Protein AF-A0A519C9B3-F1 (afdb_monomer)

Mean predicted aligned error: 6.58 Å

Secondary structure (DSSP, 8-state):
--GGG-EEEE-S-EEEEESS--S--S-TT---PEEEEEEE-------SS-TTT-----EEEEEPPHHHHHHHHH-BSSS-HHHHHHHHHHHHGGGT-SHHHHHHHHHHHHHHTT-EEEESS-----S--PPPP-

pLDDT: mean 88.5, std 15.01, range [47.78, 98.38]

Sequence (134 aa):
MNPSECFPTRSPVEWHTIGETGPHPQIVGITGKQVIIVIEKQTRGFEGMVSKLFRAPRKLKRPLDDLNSLFWELMDGSRDLKTITKIMDSTFHERIAPVSDRLSASLVKFLELNLVVLLESEFDNSWDISSNAD

Radius of gyration: 16.8 Å; Cα contacts (8 Å, |Δi|>4): 208; chains: 1; bounding box: 51×34×35 Å

Solvent-accessible surface area (backbone atoms only — not comparable to full-atom values): 7954 Å² total; per-residue (Å²): 135,62,74,54,62,21,11,36,21,49,36,81,60,55,29,33,69,44,86,66,69,51,81,57,67,101,45,93,89,50,71,24,27,32,28,34,39,44,44,74,57,81,80,90,73,84,81,80,92,69,95,84,81,76,93,66,84,51,68,41,78,45,72,44,54,66,71,55,14,42,53,54,57,60,25,67,6,83,41,33,42,52,58,51,49,52,51,50,40,74,53,46,46,80,82,42,62,64,46,69,62,52,51,48,55,53,49,51,54,32,44,77,66,60,47,38,45,77,31,87,51,67,60,85,69,91,65,67,66,67,68,49,83,130

Structure (mmCIF, N/CA/C/O backbone):
data_AF-A0A519C9B3-F1
#
_entry.id   AF-A0A519C9B3-F1
#
loop_
_atom_site.group_PDB
_atom_site.id
_atom_site.type_symbol
_atom_site.label_atom_id
_atom_site.label_alt_id
_atom_site.label_comp_id
_atom_site.label_asym_id
_atom_site.label_entity_id
_atom_site.label_seq_id
_atom_site.pdbx_PDB_ins_code
_atom_site.Cartn_x
_atom_site.Cartn_y
_atom_site.Cartn_z
_atom_site.occupancy
_atom_site.B_iso_or_equiv
_atom_site.auth_seq_id
_atom_site.auth_comp_id
_atom_site.auth_asym_id
_atom_site.auth_atom_id
_atom_site.pdbx_PDB_model_num
ATOM 1 N N . MET A 1 1 ? 14.771 11.361 10.817 1.00 63.28 1 MET A N 1
ATOM 2 C CA . MET A 1 1 ? 14.300 10.125 10.167 1.00 63.28 1 MET A CA 1
ATOM 3 C C . MET A 1 1 ? 14.586 10.224 8.674 1.00 63.28 1 MET A C 1
ATOM 5 O O . MET A 1 1 ? 14.194 11.220 8.073 1.00 63.28 1 MET A O 1
ATOM 9 N N . ASN A 1 2 ? 15.322 9.270 8.096 1.00 76.81 2 ASN A N 1
ATOM 10 C CA . ASN A 1 2 ? 15.478 9.167 6.643 1.00 76.81 2 ASN A CA 1
ATOM 11 C C . ASN A 1 2 ? 14.197 8.520 6.079 1.00 76.81 2 ASN A C 1
ATOM 13 O O . ASN A 1 2 ? 13.939 7.364 6.410 1.00 76.81 2 ASN A O 1
ATOM 17 N N . PRO A 1 3 ? 13.390 9.212 5.249 1.00 72.50 3 PRO A N 1
ATOM 18 C CA . PRO A 1 3 ? 12.123 8.666 4.747 1.00 72.50 3 PRO A CA 1
ATOM 19 C C . PRO A 1 3 ? 12.279 7.331 4.008 1.00 72.50 3 PRO A C 1
ATOM 21 O O . PRO A 1 3 ? 11.378 6.500 4.009 1.00 72.50 3 PRO A O 1
ATOM 24 N N . SER A 1 4 ? 13.451 7.111 3.408 1.00 80.75 4 SER A N 1
ATOM 25 C CA . SER A 1 4 ? 13.778 5.905 2.640 1.00 80.75 4 SER A CA 1
ATOM 26 C C . SER A 1 4 ? 13.962 4.656 3.510 1.00 80.75 4 SER A C 1
ATOM 28 O O . SER A 1 4 ? 13.843 3.545 3.001 1.00 80.75 4 SER A O 1
ATOM 30 N N . GLU A 1 5 ? 14.280 4.848 4.791 1.00 91.25 5 GLU A N 1
ATOM 31 C CA . GLU A 1 5 ? 14.570 3.795 5.780 1.00 91.25 5 GLU A CA 1
ATOM 32 C C . GLU A 1 5 ? 13.373 3.527 6.702 1.00 91.25 5 GLU A C 1
ATOM 34 O O . GLU A 1 5 ? 13.463 2.732 7.630 1.00 91.25 5 GLU A O 1
ATOM 39 N N . CYS A 1 6 ? 12.244 4.198 6.464 1.00 95.31 6 CYS A N 1
ATOM 40 C CA . CYS A 1 6 ? 11.024 3.978 7.229 1.00 95.31 6 CYS A CA 1
ATOM 41 C C . CYS A 1 6 ? 10.313 2.709 6.770 1.00 95.31 6 CYS A C 1
ATOM 43 O O . CYS A 1 6 ? 10.347 2.370 5.584 1.00 95.31 6 CYS A O 1
ATOM 45 N N . PHE A 1 7 ? 9.580 2.096 7.694 1.00 97.56 7 PHE A N 1
ATOM 46 C CA . PHE A 1 7 ? 8.752 0.917 7.463 1.00 97.56 7 PHE A CA 1
ATOM 47 C C . PHE A 1 7 ? 7.282 1.347 7.348 1.00 97.56 7 PHE A C 1
ATOM 49 O O . PHE A 1 7 ? 6.605 1.528 8.369 1.00 97.56 7 PHE A O 1
ATOM 56 N N . PRO A 1 8 ? 6.771 1.602 6.128 1.00 97.50 8 PRO A N 1
A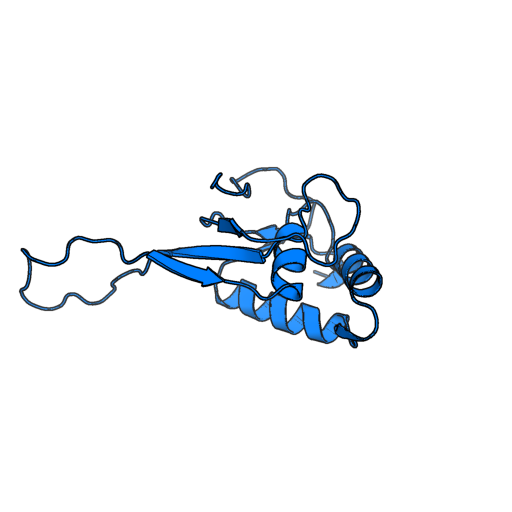TOM 57 C CA . PRO A 1 8 ? 5.372 1.948 5.943 1.00 97.50 8 PRO A CA 1
ATOM 58 C C . PRO A 1 8 ? 4.481 0.764 6.319 1.00 97.50 8 PRO A C 1
ATOM 60 O O . PRO A 1 8 ? 4.657 -0.354 5.836 1.00 97.50 8 PRO A O 1
ATOM 63 N N . THR A 1 9 ? 3.509 1.038 7.179 1.00 98.00 9 THR A N 1
ATOM 64 C CA . THR A 1 9 ? 2.626 0.038 7.775 1.00 98.00 9 THR A CA 1
ATOM 65 C C . THR A 1 9 ? 1.183 0.501 7.648 1.00 98.00 9 THR A C 1
ATOM 67 O O . THR A 1 9 ? 0.859 1.632 8.013 1.00 98.00 9 THR A O 1
ATOM 70 N N . ARG A 1 10 ? 0.301 -0.351 7.123 1.00 97.31 10 ARG A N 1
ATOM 71 C CA . ARG A 1 10 ? -1.143 -0.071 7.037 1.00 97.31 10 ARG A CA 1
ATOM 72 C C . ARG A 1 10 ? -1.729 0.248 8.413 1.00 97.31 10 ARG A C 1
ATOM 74 O O . ARG A 1 10 ? -1.455 -0.454 9.381 1.00 97.31 10 ARG A O 1
ATOM 81 N N . SER A 1 11 ? -2.579 1.265 8.485 1.00 95.12 11 SER A N 1
ATOM 82 C CA . SER A 1 11 ? -3.432 1.532 9.648 1.00 95.12 11 SER A CA 1
ATOM 83 C C . SER A 1 11 ? -4.482 0.422 9.826 1.00 95.12 11 SER A C 1
ATOM 85 O O . SER A 1 11 ? -4.813 -0.253 8.847 1.00 95.12 11 SER A O 1
ATOM 87 N N . PRO A 1 12 ? -5.070 0.256 11.027 1.00 93.25 12 PRO A N 1
ATOM 88 C CA . PRO A 1 12 ? -6.144 -0.708 11.271 1.00 93.25 12 PRO A CA 1
ATOM 89 C C . PRO A 1 12 ? -7.445 -0.255 10.588 1.00 93.25 12 PRO A C 1
ATOM 91 O O . PRO A 1 12 ? -8.297 0.408 11.182 1.00 93.25 12 PRO A O 1
ATOM 94 N N . VAL A 1 13 ? -7.576 -0.581 9.304 1.00 91.81 13 VAL A N 1
ATOM 95 C CA . VAL A 1 13 ? -8.737 -0.284 8.460 1.00 91.81 13 VAL A CA 1
ATOM 96 C C . VAL A 1 13 ? -9.237 -1.562 7.800 1.00 91.81 13 VAL A C 1
ATOM 98 O O . VAL A 1 13 ? -8.453 -2.449 7.472 1.00 91.81 13 VAL A O 1
ATOM 101 N N . GLU A 1 14 ? -10.546 -1.657 7.569 1.00 94.06 14 GLU A N 1
ATOM 102 C CA . GLU A 1 14 ? -11.111 -2.764 6.805 1.00 94.06 14 GLU A CA 1
ATOM 103 C C . GLU A 1 14 ? -10.640 -2.666 5.346 1.00 94.06 14 GLU A C 1
ATOM 105 O O . GLU A 1 14 ? -10.850 -1.658 4.671 1.00 94.06 14 GLU A O 1
ATOM 110 N N . TRP A 1 15 ? -9.991 -3.710 4.844 1.00 96.12 15 TRP A N 1
ATOM 111 C CA . TRP A 1 15 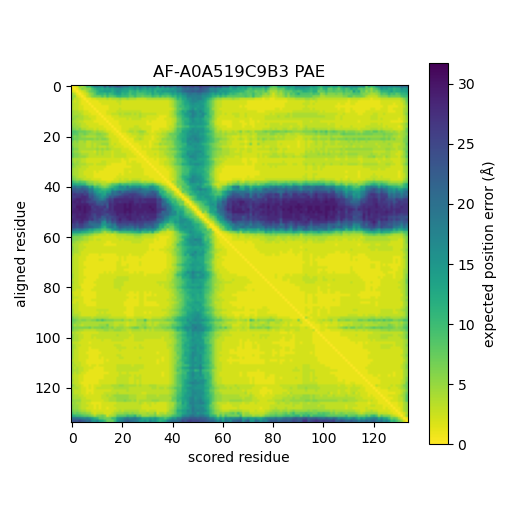? -9.653 -3.854 3.432 1.00 96.12 15 TRP A CA 1
ATOM 112 C C . TRP A 1 15 ? -9.731 -5.320 3.008 1.00 96.12 15 TRP A C 1
ATOM 114 O O . TRP A 1 15 ? -9.665 -6.213 3.854 1.00 96.12 15 TRP A O 1
ATOM 124 N N . HIS A 1 16 ? -9.887 -5.558 1.711 1.00 96.62 16 HIS A N 1
ATOM 125 C CA . HIS A 1 16 ? -9.938 -6.892 1.115 1.00 96.62 16 HIS A CA 1
ATOM 126 C C . HIS A 1 16 ? -9.440 -6.844 -0.339 1.00 96.62 16 HIS A C 1
ATOM 128 O O . HIS A 1 16 ? -9.272 -5.757 -0.905 1.00 96.62 16 HIS A O 1
ATOM 134 N N . THR A 1 17 ? -9.163 -8.006 -0.935 1.00 96.38 17 THR A N 1
ATOM 135 C CA . THR A 1 17 ? -8.689 -8.112 -2.327 1.00 96.38 17 THR A CA 1
ATOM 136 C C . THR A 1 17 ? -9.769 -8.705 -3.215 1.00 96.38 17 THR A C 1
ATOM 138 O O . THR A 1 17 ? -10.422 -9.653 -2.810 1.00 96.38 17 THR A O 1
ATOM 141 N N . ILE A 1 18 ? -9.941 -8.185 -4.428 1.00 95.25 18 ILE A N 1
ATOM 142 C CA . ILE A 1 18 ? -10.948 -8.658 -5.381 1.00 95.25 18 ILE A CA 1
ATOM 143 C C . ILE A 1 18 ? -10.362 -8.863 -6.777 1.00 95.25 18 ILE A C 1
ATOM 145 O O . ILE A 1 18 ? -9.341 -8.281 -7.147 1.00 95.25 18 ILE A O 1
ATOM 149 N N . GLY A 1 19 ? -11.078 -9.644 -7.584 1.00 93.25 19 GLY A N 1
ATOM 150 C CA . GLY A 1 19 ? -10.799 -9.794 -9.007 1.00 93.25 19 GLY A CA 1
ATOM 151 C C . GLY A 1 19 ? -9.606 -10.695 -9.321 1.00 93.25 19 GLY A C 1
ATOM 152 O O . GLY A 1 19 ? -9.202 -11.549 -8.524 1.00 93.25 19 GLY A O 1
ATOM 153 N N . GLU A 1 20 ? -9.100 -10.529 -10.539 1.00 93.38 20 GLU A N 1
ATOM 154 C CA . GLU A 1 20 ? -7.995 -11.313 -11.082 1.00 93.38 20 GLU A CA 1
ATOM 155 C C . GLU A 1 20 ? -6.638 -10.784 -10.608 1.00 93.38 20 GLU A C 1
ATOM 157 O O . GLU A 1 20 ? -6.478 -9.613 -10.260 1.00 93.38 20 GLU A O 1
ATOM 162 N N . THR A 1 21 ? -5.649 -11.672 -10.596 1.00 95.06 21 THR A N 1
ATOM 163 C CA . THR A 1 21 ? -4.274 -11.337 -10.234 1.00 95.06 21 THR A CA 1
ATOM 164 C C . THR A 1 21 ? -3.598 -10.555 -11.362 1.00 95.06 21 THR A C 1
ATOM 166 O O . THR A 1 21 ? -3.494 -11.041 -12.488 1.00 95.06 21 THR A O 1
ATOM 169 N N . GLY A 1 22 ? -3.117 -9.352 -11.049 1.00 92.25 22 GLY A N 1
ATOM 170 C CA . GLY A 1 22 ? -2.296 -8.520 -11.925 1.00 92.25 22 GLY A CA 1
ATOM 171 C C . GLY A 1 22 ? -0.786 -8.771 -11.770 1.00 92.25 22 GLY A C 1
ATOM 172 O O . GLY A 1 22 ? -0.366 -9.774 -11.179 1.00 92.25 22 GLY A O 1
ATOM 173 N N . PRO A 1 23 ? 0.061 -7.865 -12.298 1.00 93.75 23 PRO A N 1
ATOM 174 C CA . PRO A 1 23 ? 1.511 -7.925 -12.113 1.00 93.75 23 PRO A CA 1
ATOM 175 C C . PRO A 1 23 ? 1.888 -7.878 -10.628 1.00 93.75 23 PRO A C 1
ATOM 177 O O . PRO A 1 23 ? 1.503 -6.951 -9.918 1.00 93.75 23 PRO A O 1
ATOM 180 N N . HIS A 1 24 ? 2.642 -8.871 -10.160 1.00 95.75 24 HIS A N 1
ATOM 181 C CA . HIS A 1 24 ? 3.067 -8.972 -8.764 1.00 95.75 24 HIS A CA 1
ATOM 182 C C . HIS A 1 24 ? 4.364 -9.785 -8.625 1.00 95.75 24 HIS A C 1
ATOM 184 O O . HIS A 1 24 ? 4.653 -10.648 -9.463 1.00 95.75 24 HIS A O 1
ATOM 190 N N . PRO A 1 25 ? 5.152 -9.540 -7.566 1.00 95.88 25 PRO A N 1
ATOM 191 C CA . PRO A 1 25 ? 6.316 -10.347 -7.234 1.00 95.88 25 PRO A CA 1
ATOM 192 C C . PRO A 1 25 ? 5.899 -11.669 -6.573 1.00 95.88 25 PRO A C 1
ATOM 194 O O . PRO A 1 25 ? 4.857 -11.760 -5.931 1.00 95.88 25 PRO A O 1
ATOM 197 N N . GLN A 1 26 ? 6.757 -12.686 -6.652 1.00 95.06 26 GLN A N 1
ATOM 198 C CA . GLN A 1 26 ? 6.553 -13.970 -5.967 1.00 95.06 26 GLN A CA 1
ATOM 199 C C . GLN A 1 26 ? 6.936 -13.867 -4.479 1.00 95.06 26 GLN A C 1
ATOM 201 O O . GLN A 1 26 ? 7.958 -14.397 -4.045 1.00 95.06 26 GLN A O 1
ATOM 206 N N . ILE A 1 27 ? 6.137 -13.128 -3.706 1.00 95.06 27 ILE A N 1
ATOM 207 C CA . ILE A 1 27 ? 6.328 -12.889 -2.268 1.00 95.06 27 ILE A CA 1
ATOM 208 C C . ILE A 1 27 ? 5.113 -13.430 -1.510 1.00 95.06 27 ILE A C 1
ATOM 210 O O . ILE A 1 27 ? 3.970 -13.168 -1.877 1.00 95.06 27 ILE A O 1
ATOM 214 N N . VAL A 1 28 ? 5.359 -14.173 -0.428 1.00 91.81 28 VAL A N 1
ATOM 215 C CA . VAL A 1 28 ? 4.293 -14.702 0.438 1.00 91.81 28 VAL A CA 1
ATOM 216 C C . VAL A 1 28 ? 3.443 -13.553 0.986 1.00 91.81 28 VAL A C 1
ATOM 218 O O . VAL A 1 28 ? 3.980 -12.586 1.518 1.00 91.81 28 VAL A O 1
ATOM 221 N N . GLY A 1 29 ? 2.119 -13.678 0.865 1.00 90.12 29 GLY A N 1
ATOM 222 C CA . GLY A 1 29 ? 1.159 -12.674 1.336 1.00 90.12 29 GLY A CA 1
ATOM 223 C C . GLY A 1 29 ? 0.839 -11.561 0.334 1.00 90.12 29 GLY A C 1
ATOM 224 O O . GLY A 1 29 ? -0.029 -10.744 0.622 1.00 90.12 29 GLY A O 1
ATOM 225 N N . ILE A 1 30 ? 1.485 -11.544 -0.837 1.00 96.31 30 ILE A N 1
ATOM 226 C CA . ILE A 1 30 ? 1.211 -10.587 -1.914 1.00 96.31 30 ILE A CA 1
ATOM 227 C C . ILE A 1 30 ? 0.402 -11.281 -3.006 1.00 96.31 30 ILE A C 1
ATOM 229 O O . ILE A 1 30 ? 0.858 -12.259 -3.598 1.00 96.31 30 ILE A O 1
ATOM 233 N N . THR A 1 31 ? -0.808 -10.792 -3.270 1.00 95.81 31 THR A N 1
ATOM 234 C CA . THR A 1 31 ? -1.746 -11.444 -4.195 1.00 95.81 31 THR A CA 1
ATOM 235 C C . THR A 1 31 ? -1.723 -10.848 -5.598 1.00 95.81 31 THR A C 1
ATOM 237 O O . THR A 1 31 ? -2.116 -11.529 -6.550 1.00 95.81 31 THR A O 1
ATOM 240 N N . GLY A 1 32 ? -1.324 -9.577 -5.734 1.00 95.12 32 GLY A N 1
ATOM 241 C CA . GLY A 1 32 ? -1.402 -8.841 -6.996 1.00 95.12 32 GLY A CA 1
ATOM 242 C C . GLY A 1 32 ? -2.823 -8.489 -7.428 1.00 95.12 32 GLY A C 1
ATOM 243 O O . GLY A 1 32 ? -3.021 -8.030 -8.553 1.00 95.12 32 GLY A O 1
ATOM 244 N N . LYS A 1 33 ? -3.822 -8.752 -6.586 1.00 96.94 33 LYS A N 1
ATOM 245 C CA . LYS A 1 33 ? -5.228 -8.456 -6.864 1.00 96.94 33 LYS A CA 1
ATOM 246 C C . LYS A 1 33 ? -5.549 -7.001 -6.545 1.00 96.94 33 LYS A C 1
ATOM 248 O O . LYS A 1 33 ? -4.813 -6.317 -5.835 1.00 96.94 33 LYS A O 1
ATOM 253 N N . GLN A 1 34 ? -6.686 -6.525 -7.042 1.00 97.44 34 GLN A N 1
ATOM 254 C CA . GLN A 1 34 ? -7.152 -5.185 -6.712 1.00 97.44 34 GLN A CA 1
ATOM 255 C C . GLN A 1 34 ? -7.545 -5.107 -5.235 1.00 97.44 34 GLN A C 1
ATOM 257 O O . GLN A 1 34 ? -8.327 -5.918 -4.748 1.00 97.44 34 GLN A O 1
ATOM 262 N N . VAL A 1 35 ? -7.060 -4.088 -4.536 1.00 97.69 35 VAL A N 1
ATOM 263 C CA . VAL A 1 35 ? -7.407 -3.821 -3.140 1.00 97.69 35 VAL A CA 1
ATOM 264 C C . VAL A 1 35 ? -8.610 -2.884 -3.065 1.00 97.69 35 VAL A C 1
ATOM 266 O O . VAL A 1 35 ? -8.657 -1.851 -3.738 1.00 97.69 35 VAL A O 1
ATOM 269 N N . ILE A 1 36 ? -9.564 -3.202 -2.190 1.00 97.50 36 ILE A N 1
ATOM 270 C CA . ILE A 1 36 ? -10.621 -2.287 -1.754 1.00 97.50 36 ILE A CA 1
ATOM 271 C C . ILE A 1 36 ? -10.387 -1.932 -0.292 1.00 97.50 36 ILE A C 1
ATOM 273 O O . ILE A 1 36 ? -10.411 -2.804 0.570 1.00 97.50 36 ILE A O 1
ATOM 277 N N . ILE A 1 37 ? -10.250 -0.636 -0.013 1.00 96.19 37 ILE A N 1
ATOM 278 C CA . ILE A 1 37 ? -10.266 -0.097 1.349 1.00 96.19 37 ILE A CA 1
ATOM 279 C C . ILE A 1 37 ? -11.696 0.324 1.693 1.00 96.19 37 ILE A C 1
ATOM 281 O O . ILE A 1 37 ? -12.371 0.992 0.903 1.00 96.19 37 ILE A O 1
ATOM 285 N N . VAL A 1 38 ? -12.162 -0.038 2.880 1.00 92.81 38 VAL A N 1
ATOM 286 C CA . VAL A 1 38 ? -13.490 0.278 3.399 1.00 92.81 38 VAL A CA 1
ATOM 287 C C . VAL A 1 38 ? -13.346 1.281 4.540 1.00 92.81 38 VAL A C 1
ATOM 289 O O . VAL A 1 38 ? -12.879 0.966 5.628 1.00 92.81 38 VAL A O 1
ATOM 292 N N . ILE A 1 39 ? -13.758 2.521 4.282 1.00 85.69 39 ILE A N 1
ATOM 293 C CA . ILE A 1 39 ? -13.671 3.624 5.245 1.00 85.69 39 ILE A CA 1
ATOM 294 C C . ILE A 1 39 ? -15.062 3.893 5.812 1.00 85.69 39 ILE A C 1
ATOM 296 O O . ILE A 1 39 ? -16.013 4.139 5.062 1.00 85.69 39 ILE A O 1
ATOM 300 N N . GLU A 1 40 ? -15.202 3.907 7.133 1.00 77.44 40 GLU A N 1
ATOM 301 C CA . GLU A 1 40 ? -16.450 4.327 7.765 1.00 77.44 40 GLU A CA 1
ATOM 302 C C . GLU A 1 40 ? -16.630 5.846 7.658 1.00 77.44 40 GLU A C 1
ATOM 304 O O . GLU A 1 40 ? -15.791 6.637 8.098 1.00 77.44 40 GLU A O 1
ATOM 309 N N . LYS A 1 41 ? -17.749 6.296 7.079 1.00 64.88 41 LYS A N 1
ATOM 310 C CA . LYS A 1 41 ? -18.074 7.723 7.051 1.00 64.88 41 LYS A CA 1
ATOM 311 C C . LYS A 1 41 ? -18.493 8.184 8.449 1.00 64.88 41 LYS A C 1
ATOM 313 O O . LYS A 1 41 ? -19.634 7.974 8.853 1.00 64.88 41 LYS A O 1
ATOM 318 N N . GLN A 1 42 ? -17.611 8.901 9.138 1.00 57.66 42 GLN A N 1
ATOM 319 C CA . GLN A 1 42 ? -17.958 9.656 10.344 1.00 57.66 42 GLN A CA 1
ATOM 320 C C . GLN A 1 42 ? -18.969 10.761 9.972 1.00 57.66 42 GLN A C 1
ATOM 322 O O . GLN A 1 42 ? -18.624 11.755 9.327 1.00 57.66 42 GLN A O 1
ATOM 327 N N . THR A 1 43 ? -20.250 10.599 10.314 1.00 52.69 43 THR A N 1
ATOM 328 C CA . THR A 1 43 ? -21.272 11.637 10.101 1.00 52.69 43 THR A CA 1
ATOM 329 C C . THR A 1 43 ? -21.139 12.712 11.174 1.00 52.69 43 THR A C 1
ATOM 331 O O . THR A 1 43 ? -21.793 12.653 12.209 1.00 52.69 43 THR A O 1
ATOM 334 N N . ARG A 1 44 ? -20.287 13.708 10.932 1.00 54.41 44 ARG A N 1
ATOM 335 C CA . ARG A 1 44 ? -19.995 14.793 11.884 1.00 54.41 44 ARG A CA 1
ATOM 336 C C . ARG A 1 44 ? -21.062 15.901 11.979 1.00 54.41 44 ARG A C 1
ATOM 338 O O . ARG A 1 44 ? -20.800 16.918 12.601 1.00 54.41 44 ARG A O 1
ATOM 345 N N . GLY A 1 45 ? -22.247 15.730 11.387 1.00 55.44 45 GLY A N 1
ATOM 346 C CA . GLY A 1 45 ? -23.256 16.794 11.307 1.00 55.44 45 GLY A CA 1
ATOM 347 C C . GLY A 1 45 ? -24.684 16.279 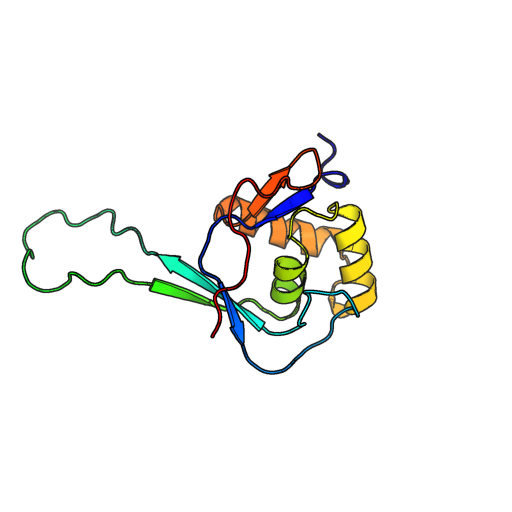11.176 1.00 55.44 45 GLY A C 1
ATOM 348 O O . GLY A 1 45 ? -25.262 16.326 10.096 1.00 55.44 45 GLY A O 1
ATOM 349 N N . PHE A 1 46 ? -25.254 15.791 12.277 1.00 50.09 46 PHE A N 1
ATOM 350 C CA . PHE A 1 46 ? -26.708 15.718 12.443 1.00 50.09 46 PHE A CA 1
ATOM 351 C C . PHE A 1 46 ? -27.126 16.779 13.471 1.00 50.09 46 PHE A C 1
ATOM 353 O O . PHE A 1 46 ? -27.511 16.477 14.597 1.00 50.09 46 PHE A O 1
ATOM 360 N N . GLU A 1 47 ? -26.995 18.049 13.087 1.00 53.41 47 GLU A N 1
ATOM 361 C CA . GLU A 1 47 ? -27.713 19.145 13.735 1.00 53.41 47 GLU A CA 1
ATOM 362 C C . GLU A 1 47 ? -29.166 19.093 13.246 1.00 53.41 47 GLU A C 1
ATOM 364 O O . GLU A 1 47 ? -29.435 19.227 12.057 1.00 53.41 47 GLU A O 1
ATOM 369 N N . GLY A 1 48 ? -30.112 18.852 14.156 1.00 59.16 48 GLY A N 1
ATOM 370 C CA . GLY A 1 48 ? -31.538 19.052 13.885 1.00 59.16 48 GLY A CA 1
ATOM 371 C C . GLY A 1 48 ? -32.307 17.851 13.312 1.00 59.16 48 GLY A C 1
ATOM 372 O O . GLY A 1 48 ? -32.516 17.715 12.115 1.00 59.16 48 GLY A O 1
ATOM 373 N N . MET A 1 49 ? -32.866 17.045 14.219 1.00 55.09 49 MET A N 1
ATOM 374 C CA . MET A 1 49 ? -34.241 16.525 14.108 1.00 55.09 49 MET A CA 1
ATOM 375 C C . MET A 1 49 ? -34.603 15.524 12.983 1.00 55.09 49 MET A C 1
ATOM 377 O O . MET A 1 49 ? -35.637 15.670 12.339 1.00 55.09 49 MET A O 1
ATOM 381 N N . VAL A 1 50 ? -33.862 14.413 12.832 1.00 55.12 50 VAL A N 1
ATOM 382 C CA . VAL A 1 50 ? -34.375 13.216 12.111 1.00 55.12 50 VAL A CA 1
ATOM 383 C C . VAL A 1 50 ? -33.967 11.902 12.802 1.00 55.12 50 VAL A C 1
ATOM 385 O O . VAL A 1 50 ? -33.293 11.041 12.243 1.00 55.12 50 VAL A O 1
ATOM 388 N N . SER A 1 51 ? -34.368 11.720 14.062 1.00 49.16 51 SER A N 1
ATOM 389 C CA . SER A 1 51 ? -33.925 10.605 14.919 1.00 49.16 51 SER A CA 1
ATOM 390 C C . SER A 1 51 ? -34.565 9.230 14.644 1.00 49.16 51 SER A C 1
ATOM 392 O O . SER A 1 51 ? -34.435 8.333 15.475 1.00 49.16 51 SER A O 1
ATOM 394 N N . LYS A 1 52 ? -35.232 8.999 13.501 1.00 52.53 52 LYS A N 1
ATOM 395 C CA . LYS A 1 52 ? -35.893 7.702 13.227 1.00 52.53 52 LYS A CA 1
ATOM 396 C C . LYS A 1 52 ? -35.642 7.047 11.861 1.00 52.53 52 LYS A C 1
ATOM 398 O O . LYS A 1 52 ? -36.112 5.929 11.693 1.00 52.53 52 LYS A O 1
ATOM 403 N N . LEU A 1 53 ? -34.889 7.645 10.921 1.00 52.44 53 LEU A N 1
ATOM 404 C CA . LEU A 1 53 ? -34.800 7.084 9.552 1.00 52.44 53 LEU A CA 1
ATOM 405 C C . LEU A 1 53 ? -33.405 6.718 8.996 1.00 52.44 53 LEU A C 1
ATOM 407 O O . LEU A 1 53 ? -33.358 5.990 8.015 1.00 52.44 53 LEU A O 1
ATOM 411 N N . PHE A 1 54 ? -32.259 7.103 9.578 1.00 49.84 54 PHE A N 1
ATOM 412 C CA . PHE A 1 54 ? -30.955 6.831 8.919 1.00 49.84 54 PHE A CA 1
ATOM 413 C C . PHE A 1 54 ? -29.819 6.391 9.853 1.00 49.84 54 PHE A C 1
ATOM 415 O O . PHE A 1 54 ? -28.754 6.997 9.905 1.00 49.84 54 PHE A O 1
ATOM 422 N N . ARG A 1 55 ? -30.025 5.279 10.562 1.00 49.44 55 ARG A N 1
ATOM 423 C CA . ARG A 1 55 ? -29.052 4.663 11.484 1.00 49.44 55 ARG A CA 1
ATOM 424 C C . ARG A 1 55 ? -28.110 3.650 10.801 1.00 49.44 55 ARG A C 1
ATOM 426 O O . ARG A 1 55 ? -27.792 2.625 11.388 1.00 49.44 55 ARG A O 1
ATOM 433 N N . ALA A 1 56 ? -27.702 3.901 9.557 1.00 53.09 56 ALA A N 1
ATOM 434 C CA . ALA A 1 56 ? -26.773 3.025 8.840 1.00 53.09 56 ALA A CA 1
ATOM 435 C C . ALA A 1 56 ? -25.369 3.660 8.798 1.00 53.09 56 ALA A C 1
ATOM 437 O O . ALA A 1 56 ? -25.243 4.766 8.257 1.00 53.09 56 ALA A O 1
ATOM 438 N N . PRO A 1 57 ? -24.318 2.990 9.314 1.00 53.69 57 PRO A N 1
ATOM 439 C CA . PRO A 1 57 ? -22.940 3.377 9.040 1.00 53.69 57 PRO A CA 1
ATOM 440 C C . PRO A 1 57 ? -22.744 3.351 7.524 1.00 53.69 57 PRO A C 1
ATOM 442 O O . PRO A 1 57 ? -22.888 2.310 6.880 1.00 53.69 57 PRO A O 1
ATOM 445 N N . ARG A 1 58 ? -22.473 4.505 6.910 1.00 68.19 58 ARG A N 1
ATOM 446 C CA . ARG A 1 58 ? -22.196 4.548 5.471 1.00 68.19 58 ARG A CA 1
ATOM 447 C C . ARG A 1 58 ? -20.745 4.118 5.270 1.00 68.19 58 ARG A C 1
ATOM 449 O O . ARG A 1 58 ? -19.844 4.948 5.367 1.00 68.19 58 ARG A O 1
ATOM 456 N N . LYS A 1 59 ? -20.529 2.825 5.026 1.00 80.06 59 LYS A N 1
ATOM 457 C CA . LYS A 1 59 ? -19.238 2.291 4.577 1.00 80.06 59 LYS A CA 1
ATOM 458 C C . LYS A 1 59 ? -18.938 2.823 3.175 1.00 80.06 59 LYS A C 1
ATOM 460 O O . LYS A 1 59 ? -19.760 2.693 2.268 1.00 80.06 59 LYS A O 1
ATOM 465 N N . LEU A 1 60 ? -17.780 3.446 3.000 1.00 86.62 60 LEU A N 1
ATOM 466 C CA . LEU A 1 60 ? -17.293 3.936 1.718 1.00 86.62 60 LEU A CA 1
ATOM 467 C C . LEU A 1 60 ? -16.216 2.988 1.203 1.00 86.62 60 LEU A C 1
ATOM 469 O O . LEU A 1 60 ? -15.129 2.922 1.769 1.00 86.62 60 LEU A O 1
ATOM 473 N N . LYS A 1 61 ? -16.515 2.291 0.107 1.00 91.75 61 LYS A N 1
ATOM 474 C CA . LYS A 1 61 ? -15.542 1.454 -0.597 1.00 91.75 61 LYS A CA 1
ATOM 475 C C . LYS A 1 61 ? -14.681 2.322 -1.515 1.00 91.75 61 LYS A C 1
ATOM 477 O O . LYS A 1 61 ? -15.206 3.101 -2.313 1.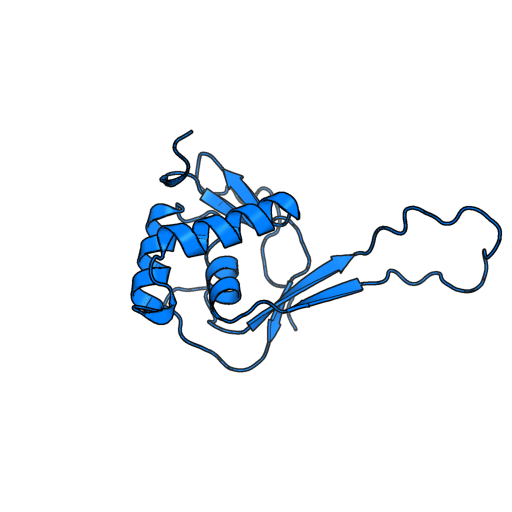00 91.75 61 LYS A O 1
ATOM 482 N N . ARG A 1 62 ? -13.364 2.201 -1.389 1.00 92.69 62 ARG A N 1
ATOM 483 C CA . ARG A 1 62 ? -12.349 2.890 -2.190 1.00 92.69 62 ARG A CA 1
ATOM 484 C C . ARG A 1 62 ? -11.482 1.832 -2.878 1.00 92.69 62 ARG A C 1
ATOM 486 O O . ARG A 1 62 ? -10.524 1.366 -2.265 1.00 92.69 62 ARG A O 1
ATOM 493 N N . PRO A 1 63 ? -11.828 1.420 -4.109 1.00 96.06 63 PRO A N 1
ATOM 494 C CA . PRO A 1 63 ? -10.956 0.551 -4.888 1.00 96.06 63 PRO A CA 1
ATOM 495 C C . PRO A 1 63 ? -9.669 1.301 -5.250 1.00 96.06 63 PRO A C 1
ATOM 497 O O . PRO A 1 63 ? -9.716 2.478 -5.622 1.00 96.06 63 PRO A O 1
ATOM 500 N N . LEU A 1 64 ? -8.534 0.623 -5.125 1.00 97.38 64 LEU A N 1
ATOM 501 C CA . LEU A 1 64 ? -7.232 1.097 -5.581 1.00 97.38 64 LEU A CA 1
ATOM 502 C C . LEU A 1 64 ? -6.994 0.669 -7.039 1.00 97.38 64 LEU A C 1
ATOM 504 O O . LEU A 1 64 ? -7.624 -0.265 -7.535 1.00 97.38 64 LEU A O 1
ATOM 508 N N . ASP A 1 65 ? -6.103 1.364 -7.747 1.00 96.00 65 ASP A N 1
ATOM 509 C CA . ASP A 1 65 ? -5.570 0.859 -9.020 1.00 96.00 65 ASP A CA 1
ATOM 510 C C . ASP A 1 65 ? -4.569 -0.282 -8.758 1.00 96.00 65 ASP A C 1
ATOM 512 O O . ASP A 1 65 ? -4.233 -0.569 -7.608 1.00 96.00 65 ASP A O 1
ATOM 516 N N . ASP A 1 66 ? -4.116 -0.973 -9.801 1.00 95.75 66 ASP A N 1
ATOM 517 C CA . ASP A 1 66 ? -3.203 -2.117 -9.672 1.00 95.75 66 ASP A CA 1
ATOM 518 C C . ASP A 1 66 ? -1.881 -1.740 -8.979 1.00 95.75 66 ASP A C 1
ATOM 520 O O . ASP A 1 66 ? -1.434 -2.431 -8.064 1.00 95.75 66 ASP A O 1
ATOM 524 N N . LEU A 1 67 ? -1.309 -0.590 -9.343 1.00 96.62 67 LEU A N 1
ATOM 525 C CA . LEU A 1 67 ? -0.096 -0.033 -8.740 1.00 96.62 67 LEU A CA 1
ATOM 526 C C . LEU A 1 67 ? -0.259 0.212 -7.234 1.00 96.62 67 LEU A C 1
ATOM 528 O O . LEU A 1 67 ? 0.558 -0.242 -6.433 1.00 96.62 67 LEU A O 1
ATOM 532 N N . ASN A 1 68 ? -1.309 0.927 -6.830 1.00 97.75 68 ASN A N 1
ATOM 533 C CA . ASN A 1 68 ? -1.551 1.232 -5.423 1.00 97.75 68 ASN A CA 1
ATOM 534 C C . ASN A 1 68 ? -2.038 0.015 -4.641 1.00 97.75 68 ASN A C 1
ATOM 536 O O . ASN A 1 68 ? -1.820 -0.030 -3.435 1.00 97.75 68 ASN A O 1
ATOM 540 N N . SER A 1 69 ? -2.663 -0.963 -5.299 1.00 98.12 69 SER A N 1
ATOM 541 C CA . SER A 1 69 ? -3.030 -2.236 -4.675 1.00 98.12 69 SER A CA 1
ATOM 542 C C . SER A 1 69 ? -1.784 -3.016 -4.277 1.00 98.12 69 SER A C 1
ATOM 544 O O . SER A 1 69 ? -1.647 -3.368 -3.109 1.00 98.12 69 SER A O 1
ATOM 546 N N . LEU A 1 70 ? -0.824 -3.187 -5.194 1.00 98.19 70 LEU A N 1
ATOM 547 C CA . LEU A 1 70 ? 0.434 -3.854 -4.857 1.00 98.19 70 LEU A CA 1
ATOM 548 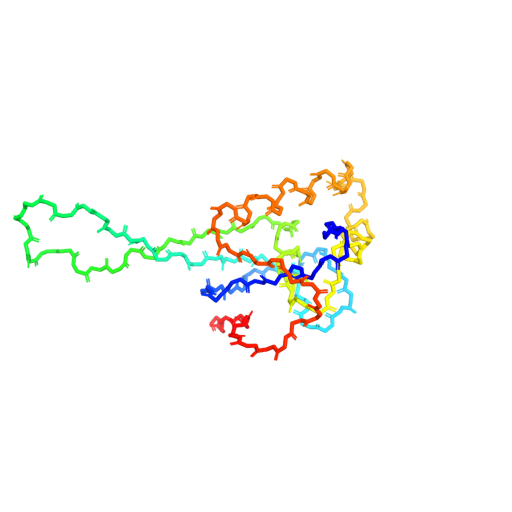C C . LEU A 1 70 ? 1.217 -3.069 -3.799 1.00 98.19 70 LEU A C 1
ATOM 550 O O . LEU A 1 70 ? 1.735 -3.651 -2.848 1.00 98.19 70 LEU A O 1
ATOM 554 N N . PHE A 1 71 ? 1.283 -1.741 -3.937 1.00 98.38 71 PHE A N 1
ATOM 555 C CA . PHE A 1 71 ? 1.969 -0.915 -2.949 1.00 98.38 71 PHE A CA 1
ATOM 556 C C . PHE A 1 71 ? 1.327 -1.058 -1.561 1.00 98.38 71 PHE A C 1
ATOM 558 O O . PHE A 1 71 ? 2.042 -1.215 -0.578 1.00 98.38 71 PHE A O 1
ATOM 565 N N . TRP A 1 72 ? -0.007 -1.089 -1.481 1.00 98.38 72 TRP A N 1
ATOM 566 C CA . TRP A 1 72 ? -0.748 -1.356 -0.248 1.00 98.38 72 TRP A CA 1
ATOM 567 C C . TRP A 1 72 ? -0.407 -2.711 0.372 1.00 98.38 72 TRP A C 1
ATOM 569 O O . TRP A 1 72 ? -0.149 -2.777 1.572 1.00 98.38 72 TRP A O 1
ATOM 579 N N . GLU A 1 73 ? -0.382 -3.784 -0.423 1.00 97.94 73 GLU A N 1
ATOM 580 C CA . GLU A 1 73 ? -0.025 -5.122 0.061 1.00 97.94 73 GLU A CA 1
ATOM 581 C C . GLU A 1 73 ? 1.408 -5.178 0.617 1.00 97.94 73 GLU A C 1
ATOM 583 O O . GLU A 1 73 ? 1.642 -5.848 1.621 1.00 97.94 73 GLU A O 1
ATOM 588 N N . LEU A 1 74 ? 2.346 -4.441 0.009 1.00 98.25 74 LEU A N 1
ATOM 589 C CA . LEU A 1 74 ? 3.751 -4.379 0.428 1.00 98.25 74 LEU A CA 1
ATOM 590 C C . LEU A 1 74 ? 3.994 -3.533 1.691 1.00 98.25 74 LEU A C 1
ATOM 592 O O . LEU A 1 74 ? 5.033 -3.706 2.328 1.00 98.25 74 LEU A O 1
ATOM 596 N N . MET A 1 75 ? 3.072 -2.638 2.065 1.00 98.06 75 MET A N 1
ATOM 597 C CA . MET A 1 75 ? 3.147 -1.810 3.283 1.00 98.06 75 MET A CA 1
ATOM 598 C C . MET A 1 75 ? 2.671 -2.581 4.528 1.00 98.06 75 MET A C 1
ATOM 600 O O . MET A 1 75 ? 1.795 -2.145 5.279 1.00 98.06 75 MET A O 1
ATOM 604 N N . ASP A 1 76 ? 3.240 -3.765 4.742 1.00 97.38 76 ASP A N 1
ATOM 605 C CA . ASP A 1 76 ? 2.977 -4.621 5.902 1.00 97.38 76 ASP A CA 1
ATOM 606 C C . ASP A 1 76 ? 3.887 -4.317 7.106 1.00 97.38 76 ASP A C 1
ATOM 608 O O . ASP A 1 76 ? 3.785 -4.982 8.132 1.00 97.38 76 ASP A O 1
ATOM 612 N N . GLY A 1 77 ? 4.765 -3.317 6.986 1.00 97.12 77 GLY A N 1
ATOM 613 C CA . GLY A 1 77 ? 5.708 -2.928 8.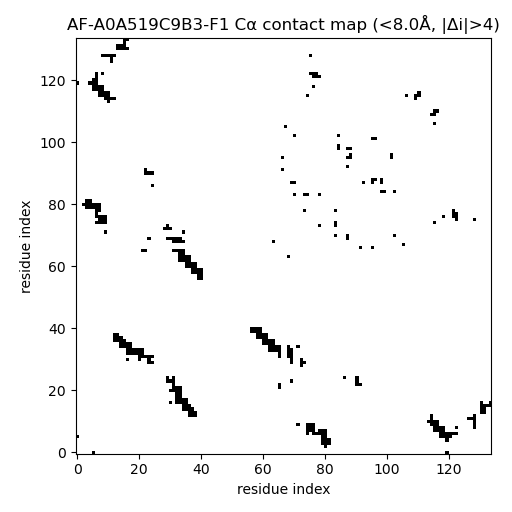029 1.00 97.12 77 GLY A CA 1
ATOM 614 C C . GLY A 1 77 ? 6.938 -3.828 8.168 1.00 97.12 77 GLY A C 1
ATOM 615 O O . GLY A 1 77 ? 7.785 -3.547 9.009 1.00 97.12 77 GLY A O 1
ATOM 616 N N . SER A 1 78 ? 7.090 -4.869 7.341 1.00 97.00 78 SER A N 1
ATOM 617 C CA . SER A 1 78 ? 8.282 -5.740 7.343 1.00 97.00 78 SER A CA 1
ATOM 618 C C . SER A 1 78 ? 9.398 -5.264 6.405 1.00 97.00 78 SER A C 1
ATOM 620 O O . SER A 1 78 ? 10.501 -5.807 6.409 1.00 97.00 78 SER A O 1
ATOM 622 N N . ARG A 1 79 ? 9.122 -4.268 5.552 1.00 97.00 79 ARG A N 1
ATOM 623 C CA . ARG A 1 79 ? 10.048 -3.775 4.521 1.00 97.00 79 ARG A CA 1
ATOM 624 C C . ARG A 1 79 ? 10.171 -2.264 4.592 1.00 97.00 79 ARG A C 1
ATOM 626 O O . ARG A 1 79 ? 9.170 -1.568 4.747 1.00 97.00 79 ARG A O 1
ATOM 633 N N . ASP A 1 80 ? 11.388 -1.767 4.400 1.00 97.25 80 ASP A N 1
ATOM 634 C CA . ASP A 1 80 ? 11.616 -0.334 4.257 1.00 97.25 80 ASP A CA 1
ATOM 635 C C . ASP A 1 80 ? 11.120 0.193 2.894 1.00 97.25 80 ASP A C 1
ATOM 637 O O . ASP A 1 80 ? 10.954 -0.546 1.910 1.00 97.25 80 ASP A O 1
ATOM 641 N N . LEU A 1 81 ? 10.883 1.504 2.818 1.00 96.88 81 LEU A N 1
ATOM 642 C CA . LEU A 1 81 ? 10.387 2.152 1.602 1.00 96.88 81 LEU A CA 1
ATOM 643 C C . LEU A 1 81 ? 11.339 1.960 0.409 1.00 96.88 81 LEU A C 1
ATOM 645 O O . LEU A 1 81 ? 10.892 1.817 -0.732 1.00 96.88 81 LEU A O 1
ATOM 649 N N . LYS A 1 82 ? 12.653 1.913 0.651 1.00 96.69 82 LYS A N 1
ATOM 650 C CA . LYS A 1 82 ? 13.668 1.654 -0.381 1.00 96.69 82 LYS A CA 1
ATOM 651 C C . LYS A 1 82 ? 13.512 0.265 -1.009 1.00 96.69 82 LYS A C 1
ATOM 653 O O . LYS A 1 82 ? 13.632 0.128 -2.228 1.00 96.69 82 LYS A O 1
ATOM 658 N N . THR A 1 83 ? 13.250 -0.758 -0.207 1.00 97.69 83 THR A N 1
ATOM 659 C CA . THR A 1 83 ? 13.028 -2.138 -0.650 1.00 97.69 83 THR A CA 1
ATOM 660 C C . THR A 1 83 ? 11.733 -2.234 -1.434 1.00 97.69 83 THR A C 1
ATOM 662 O O . THR A 1 83 ? 11.730 -2.784 -2.536 1.00 97.69 83 THR A O 1
ATOM 665 N N . ILE A 1 84 ? 10.660 -1.619 -0.932 1.00 98.12 84 ILE A N 1
ATOM 666 C CA . ILE A 1 84 ? 9.380 -1.560 -1.646 1.00 98.12 84 ILE A CA 1
ATOM 667 C C . ILE A 1 84 ? 9.546 -0.859 -3.000 1.00 98.12 84 ILE A C 1
ATOM 669 O O . ILE A 1 84 ? 9.080 -1.371 -4.014 1.00 98.12 84 ILE A O 1
ATOM 673 N N . THR A 1 85 ? 10.287 0.250 -3.052 1.00 97.44 85 THR A N 1
ATOM 674 C CA . THR A 1 85 ? 10.569 0.984 -4.298 1.00 97.44 85 THR A CA 1
ATOM 675 C C . THR A 1 85 ? 11.220 0.090 -5.351 1.00 97.44 85 THR A C 1
ATOM 677 O O . THR A 1 85 ? 10.785 0.083 -6.500 1.00 97.44 85 THR A O 1
ATOM 680 N N . LYS A 1 86 ? 12.216 -0.716 -4.963 1.00 97.69 86 LYS A N 1
ATOM 681 C CA . LYS A 1 86 ? 12.870 -1.670 -5.873 1.00 97.69 86 LYS A CA 1
ATOM 682 C C . LYS A 1 86 ? 11.913 -2.750 -6.377 1.00 97.69 86 LYS A C 1
ATOM 684 O O . LYS A 1 86 ? 11.953 -3.077 -7.557 1.00 97.69 86 LYS A O 1
ATOM 689 N N . ILE A 1 87 ? 11.061 -3.287 -5.501 1.00 98.12 87 ILE A N 1
ATOM 690 C CA . ILE A 1 87 ? 10.061 -4.304 -5.866 1.00 98.12 87 ILE A CA 1
ATOM 691 C C . ILE A 1 87 ? 9.050 -3.727 -6.865 1.00 98.12 87 ILE A C 1
ATOM 693 O O . ILE A 1 87 ? 8.700 -4.376 -7.852 1.00 98.12 87 ILE A O 1
ATOM 697 N N . MET A 1 88 ? 8.589 -2.500 -6.629 1.00 98.12 88 MET A N 1
ATOM 698 C CA . MET A 1 88 ? 7.638 -1.820 -7.507 1.00 98.12 88 MET A CA 1
ATOM 699 C C . MET A 1 88 ? 8.249 -1.537 -8.886 1.00 98.12 88 MET A C 1
ATOM 701 O O . MET A 1 88 ? 7.613 -1.813 -9.903 1.00 98.12 88 MET A O 1
ATOM 705 N N . ASP A 1 89 ? 9.496 -1.064 -8.926 1.00 97.69 89 ASP A N 1
ATOM 706 C CA . ASP A 1 89 ? 10.244 -0.828 -10.167 1.00 97.69 89 ASP A CA 1
ATOM 707 C C . ASP A 1 89 ? 10.447 -2.122 -10.970 1.00 97.69 89 ASP A C 1
ATOM 709 O O . ASP A 1 89 ? 10.170 -2.177 -12.169 1.00 97.69 89 ASP A O 1
ATOM 713 N N . SER A 1 90 ? 10.826 -3.215 -10.296 1.00 97.12 90 SER A N 1
ATOM 714 C CA . SER A 1 90 ? 11.005 -4.517 -10.943 1.00 97.12 90 SER A CA 1
ATOM 715 C C . SER A 1 90 ? 9.699 -5.161 -11.406 1.00 97.12 90 SER A C 1
ATOM 717 O O . SER A 1 90 ? 9.741 -6.048 -12.248 1.00 97.12 90 SER A O 1
ATOM 719 N N . THR A 1 91 ? 8.555 -4.771 -10.837 1.00 97.44 91 THR A N 1
ATOM 720 C CA . THR A 1 91 ? 7.248 -5.352 -11.188 1.00 97.44 91 THR A CA 1
ATOM 721 C C . THR A 1 91 ? 6.581 -4.602 -12.340 1.00 97.44 91 THR A C 1
ATOM 723 O O . THR A 1 91 ? 5.932 -5.216 -13.185 1.00 97.44 91 THR A O 1
ATOM 726 N N . PHE A 1 92 ? 6.723 -3.274 -12.383 1.00 96.19 92 PHE A N 1
ATOM 727 C CA . PHE A 1 92 ? 5.987 -2.422 -13.322 1.00 96.19 92 PHE A CA 1
ATOM 728 C C . PHE A 1 92 ? 6.854 -1.747 -14.389 1.00 96.19 92 PHE A C 1
ATOM 730 O O . PHE A 1 92 ? 6.304 -1.264 -15.383 1.00 96.19 92 PHE A O 1
ATOM 737 N N . HIS A 1 93 ? 8.179 -1.743 -14.226 1.00 93.69 93 HIS A N 1
ATOM 738 C CA . HIS A 1 93 ? 9.138 -1.208 -15.191 1.00 93.69 93 HIS A CA 1
ATOM 739 C C . HIS A 1 93 ? 8.754 0.210 -15.661 1.00 93.69 93 HIS A C 1
ATOM 741 O O . HIS A 1 93 ? 8.490 1.102 -14.857 1.00 93.69 93 HIS A O 1
ATOM 747 N N . GLU A 1 94 ? 8.654 0.435 -16.970 1.00 92.38 94 GLU A N 1
ATOM 748 C CA . GLU A 1 94 ? 8.348 1.747 -17.549 1.00 92.38 94 GLU A CA 1
ATOM 749 C C . GLU A 1 94 ? 6.985 2.318 -17.117 1.00 92.38 94 GLU A C 1
ATOM 751 O O . GLU A 1 94 ? 6.804 3.534 -17.130 1.00 92.38 94 GLU A O 1
ATOM 756 N N . ARG A 1 95 ? 6.028 1.485 -16.675 1.00 94.88 95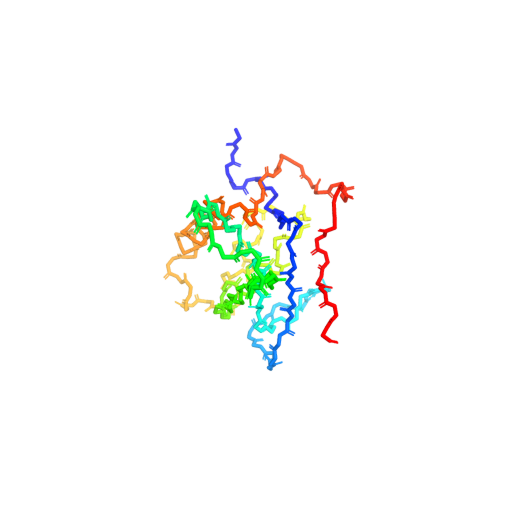 ARG A N 1
ATOM 757 C CA . ARG A 1 95 ? 4.681 1.946 -16.282 1.00 94.88 95 ARG A CA 1
ATOM 758 C C . ARG A 1 95 ? 4.671 2.804 -15.017 1.00 94.88 95 ARG A C 1
ATOM 760 O O . ARG A 1 95 ? 3.701 3.529 -14.796 1.00 94.88 95 ARG A O 1
ATOM 767 N N . ILE A 1 96 ? 5.694 2.683 -14.171 1.00 93.56 96 ILE A N 1
ATOM 768 C CA . ILE A 1 96 ? 5.777 3.386 -12.884 1.00 93.56 96 ILE A CA 1
ATOM 769 C C . ILE A 1 96 ? 6.838 4.495 -12.878 1.00 93.56 96 ILE A C 1
ATOM 771 O O . ILE A 1 96 ? 6.899 5.271 -11.927 1.00 93.56 96 ILE A O 1
ATOM 775 N N . ALA A 1 97 ? 7.655 4.601 -13.929 1.00 91.88 97 ALA A N 1
ATOM 776 C CA . ALA A 1 97 ? 8.760 5.548 -13.984 1.00 91.88 97 ALA A CA 1
ATOM 777 C C . ALA A 1 97 ? 8.277 7.021 -13.983 1.00 91.88 97 ALA A C 1
ATOM 779 O O . ALA A 1 97 ? 7.360 7.358 -14.737 1.00 91.88 97 ALA A O 1
ATOM 780 N N . PRO A 1 98 ? 8.909 7.923 -13.200 1.00 95.25 98 PRO A N 1
ATOM 781 C CA . PRO A 1 98 ? 9.909 7.661 -12.160 1.00 95.25 98 PRO A CA 1
ATOM 782 C C . PRO A 1 98 ? 9.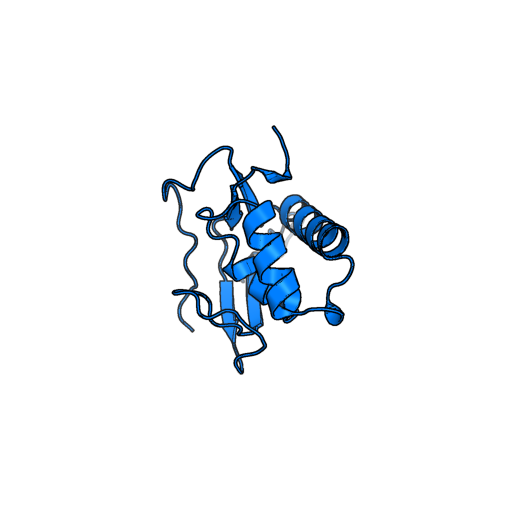278 7.078 -10.881 1.00 95.25 98 PRO A C 1
ATOM 784 O O . PRO A 1 98 ? 8.414 7.691 -10.249 1.00 95.25 98 PRO A O 1
ATOM 787 N N . VAL A 1 99 ? 9.753 5.895 -10.473 1.00 95.94 99 VAL A N 1
ATOM 788 C CA . VAL A 1 99 ? 9.145 5.107 -9.387 1.00 95.94 99 VAL A CA 1
ATOM 789 C C . VAL A 1 99 ? 9.136 5.840 -8.045 1.00 95.94 99 VAL A C 1
ATOM 791 O O . VAL A 1 99 ? 8.131 5.813 -7.338 1.00 95.94 99 VAL A O 1
ATOM 794 N N . SER A 1 100 ? 10.219 6.545 -7.710 1.00 94.06 100 SER A N 1
ATOM 795 C CA . SER A 1 100 ? 10.343 7.289 -6.453 1.00 94.06 100 SER A CA 1
ATOM 796 C C . SER A 1 100 ? 9.243 8.332 -6.302 1.00 94.06 100 SER A C 1
ATOM 798 O O . SER A 1 100 ? 8.614 8.425 -5.247 1.00 94.06 100 SER A O 1
ATOM 800 N N . ASP A 1 101 ? 8.977 9.086 -7.365 1.00 94.75 101 ASP A N 1
ATOM 801 C CA . ASP A 1 101 ? 8.049 10.212 -7.330 1.00 94.75 101 ASP A CA 1
ATOM 802 C C . ASP A 1 101 ? 6.612 9.689 -7.301 1.00 94.75 101 ASP A C 1
ATOM 804 O O . ASP A 1 101 ? 5.777 10.182 -6.537 1.00 94.75 101 ASP A O 1
ATOM 808 N N . ARG A 1 102 ? 6.340 8.623 -8.071 1.00 95.88 102 ARG A N 1
ATOM 809 C CA . ARG A 1 102 ? 5.036 7.954 -8.093 1.00 95.88 102 ARG A CA 1
ATOM 810 C C . ARG A 1 102 ? 4.679 7.371 -6.727 1.00 95.88 102 ARG A C 1
ATOM 812 O O . ARG A 1 102 ? 3.569 7.606 -6.252 1.00 95.88 102 ARG A O 1
ATOM 819 N N . LEU A 1 103 ? 5.602 6.652 -6.085 1.00 97.12 103 LEU A N 1
ATOM 820 C CA . LEU A 1 103 ? 5.366 6.078 -4.758 1.00 97.12 103 LEU A CA 1
ATOM 821 C C . LEU A 1 103 ? 5.284 7.150 -3.673 1.00 97.12 103 LEU A C 1
ATOM 823 O O . LEU A 1 103 ? 4.427 7.047 -2.800 1.00 97.12 103 LEU A O 1
ATOM 827 N N . SER A 1 104 ? 6.102 8.203 -3.753 1.00 95.94 104 SER A N 1
ATOM 828 C CA . SER A 1 104 ? 6.033 9.329 -2.813 1.00 95.94 104 SER A CA 1
ATOM 829 C C . SER A 1 104 ? 4.663 10.007 -2.858 1.00 95.94 104 SER A C 1
ATOM 831 O O . SER A 1 104 ? 4.059 10.233 -1.811 1.00 95.94 104 SER A O 1
ATOM 833 N N . ALA A 1 105 ? 4.123 10.262 -4.054 1.0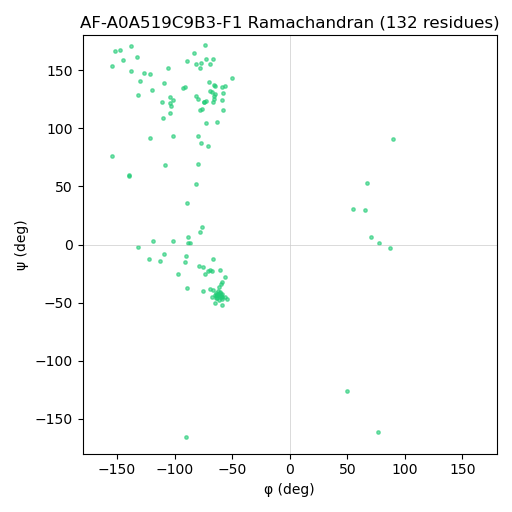0 96.38 105 ALA A N 1
ATOM 834 C CA . ALA A 1 105 ? 2.793 10.850 -4.210 1.00 96.38 105 ALA A CA 1
ATOM 835 C C . ALA A 1 105 ? 1.685 9.953 -3.626 1.00 96.38 105 ALA A C 1
ATOM 837 O O . ALA A 1 105 ? 0.792 10.437 -2.925 1.00 96.38 105 ALA A O 1
ATOM 838 N N . SER A 1 106 ? 1.751 8.641 -3.874 1.00 97.25 106 SER A N 1
ATOM 839 C CA . SER A 1 106 ? 0.809 7.677 -3.297 1.00 97.25 106 SER A CA 1
ATOM 840 C C . SER A 1 106 ? 0.915 7.599 -1.774 1.00 97.25 106 SER A C 1
ATOM 842 O O . SER A 1 106 ? -0.107 7.615 -1.087 1.00 97.25 106 SER A O 1
ATOM 844 N N . LEU A 1 107 ? 2.135 7.561 -1.236 1.00 97.62 107 LEU A N 1
ATOM 845 C CA . LEU A 1 107 ? 2.386 7.482 0.199 1.00 97.62 107 LEU A CA 1
ATOM 846 C C . LEU A 1 107 ? 1.869 8.724 0.930 1.00 97.62 107 LEU A C 1
ATOM 848 O O . LEU A 1 107 ? 1.166 8.582 1.926 1.00 97.62 107 LEU A O 1
ATOM 852 N N . VAL A 1 108 ? 2.138 9.927 0.407 1.00 97.06 108 VAL A N 1
ATOM 853 C CA . VAL A 1 108 ? 1.600 11.185 0.957 1.00 97.06 108 VAL A CA 1
ATOM 854 C C . VAL A 1 108 ? 0.078 11.123 1.042 1.00 97.06 108 VAL A C 1
ATOM 856 O O . VAL A 1 108 ? -0.488 11.393 2.098 1.00 97.06 108 VAL A O 1
ATOM 859 N N . LYS A 1 109 ? -0.592 10.667 -0.021 1.00 96.38 109 LYS A N 1
ATOM 860 C CA . LYS A 1 109 ? -2.052 10.525 -0.026 1.00 96.38 109 LYS A CA 1
ATOM 861 C C . LYS A 1 109 ? -2.553 9.522 1.019 1.00 96.38 109 LYS A C 1
ATOM 863 O O . LYS A 1 109 ? -3.585 9.758 1.643 1.00 96.38 109 LYS A O 1
ATOM 868 N N . PHE A 1 110 ? -1.860 8.401 1.217 1.00 96.69 110 PHE A N 1
ATOM 869 C CA . PHE A 1 110 ? -2.233 7.438 2.256 1.00 96.69 110 PHE A CA 1
ATOM 870 C C . PHE A 1 110 ? -2.041 8.000 3.669 1.00 96.69 110 PHE A C 1
ATOM 872 O O . PHE A 1 110 ? -2.907 7.787 4.518 1.00 96.69 110 PHE A O 1
ATOM 879 N N . LEU A 1 111 ? -0.965 8.755 3.902 1.00 95.56 111 LEU A N 1
ATOM 880 C CA . LEU A 1 111 ? -0.699 9.436 5.172 1.00 95.56 111 LEU A CA 1
ATOM 881 C C . LEU A 1 111 ? -1.762 10.503 5.471 1.00 95.56 111 LEU A C 1
ATOM 883 O O . LEU A 1 111 ? -2.323 10.514 6.562 1.00 95.56 111 LEU A O 1
ATOM 887 N N . GLU A 1 112 ? -2.113 11.342 4.493 1.00 94.50 112 GLU A N 1
ATOM 888 C CA . GLU A 1 112 ? -3.171 12.360 4.624 1.00 94.50 112 GLU A CA 1
ATOM 889 C C . GLU A 1 112 ? -4.538 11.752 4.974 1.00 94.50 112 GLU A C 1
ATOM 891 O O . GLU A 1 112 ? -5.341 12.358 5.686 1.00 94.50 112 GLU A O 1
ATOM 896 N N . LEU A 1 113 ? -4.804 10.537 4.489 1.00 91.69 113 LEU A N 1
ATOM 897 C CA . LEU A 1 113 ? -6.026 9.788 4.779 1.00 91.69 113 LEU A CA 1
ATOM 898 C C . LEU A 1 113 ? -5.942 8.960 6.072 1.00 91.69 113 LEU A C 1
ATOM 900 O O . LEU A 1 113 ? -6.918 8.290 6.410 1.00 91.69 113 LEU A O 1
ATOM 904 N N . ASN A 1 114 ? -4.821 9.010 6.802 1.00 93.69 114 ASN A N 1
ATOM 905 C CA . ASN A 1 114 ? -4.523 8.181 7.977 1.00 93.69 114 ASN A CA 1
ATOM 906 C C . ASN A 1 114 ? -4.628 6.668 7.707 1.00 93.69 114 ASN A C 1
ATOM 908 O O . ASN A 1 114 ? -4.980 5.890 8.594 1.00 93.69 114 ASN A O 1
ATOM 912 N N . LEU A 1 115 ? -4.340 6.238 6.477 1.00 95.06 115 LEU A N 1
ATOM 913 C CA . LEU A 1 115 ? -4.409 4.834 6.058 1.00 95.06 115 LEU A CA 1
ATOM 914 C C . LEU A 1 115 ? -3.082 4.087 6.237 1.00 95.06 115 LEU A C 1
ATOM 916 O O . LEU A 1 115 ? -3.067 2.861 6.174 1.00 95.06 115 LEU A O 1
ATOM 920 N N . VAL A 1 116 ? -1.983 4.814 6.435 1.00 96.88 116 VAL A N 1
ATOM 921 C CA . VAL A 1 116 ? -0.630 4.280 6.630 1.00 96.88 116 VAL A CA 1
ATOM 922 C C . VAL A 1 116 ? 0.055 5.063 7.749 1.00 96.88 116 VAL A C 1
ATOM 924 O O . VAL A 1 116 ? -0.203 6.254 7.924 1.00 96.88 116 VAL A O 1
ATOM 927 N N . VAL A 1 117 ? 0.951 4.399 8.473 1.00 96.06 117 VAL A N 1
ATOM 928 C CA . VAL A 1 117 ? 1.874 4.964 9.462 1.00 96.06 117 VAL A CA 1
ATOM 929 C C . VAL A 1 117 ? 3.307 4.633 9.036 1.00 96.06 117 VAL A C 1
ATOM 931 O O . VAL A 1 117 ? 3.554 3.582 8.447 1.00 96.06 117 VAL A O 1
ATOM 934 N N . LEU A 1 118 ? 4.259 5.525 9.315 1.00 96.75 118 LEU A N 1
ATOM 935 C CA . LEU A 1 118 ? 5.688 5.277 9.101 1.00 96.75 118 LEU A CA 1
ATOM 936 C C . LEU A 1 118 ? 6.357 4.920 10.428 1.00 96.75 118 LEU A C 1
ATOM 938 O O . LEU A 1 118 ? 6.285 5.704 11.374 1.00 96.75 118 LEU A O 1
ATOM 942 N N . LEU A 1 119 ? 7.014 3.763 10.480 1.00 96.00 119 LEU A N 1
ATOM 943 C CA . LEU A 1 119 ? 7.753 3.295 11.653 1.00 96.00 119 LEU A CA 1
ATOM 944 C C . LEU A 1 119 ? 9.269 3.423 11.448 1.00 96.00 119 LEU A C 1
ATOM 946 O O . LEU A 1 119 ? 9.760 3.364 10.320 1.00 96.00 119 LEU A O 1
ATOM 950 N N . GLU A 1 120 ? 10.005 3.597 12.550 1.00 94.69 120 GLU A N 1
ATOM 951 C CA . GLU A 1 120 ? 11.482 3.639 12.564 1.00 94.69 120 GLU A CA 1
ATOM 952 C C . GLU A 1 120 ? 12.124 2.248 12.492 1.00 94.69 120 GLU A C 1
ATOM 954 O O . GLU A 1 120 ? 13.295 2.123 12.145 1.00 94.69 120 GLU A O 1
ATOM 959 N N . SER A 1 121 ? 11.358 1.210 12.812 1.00 95.31 121 SER A N 1
ATOM 960 C CA . SER A 1 121 ? 11.770 -0.190 12.792 1.00 95.31 121 SER A CA 1
ATOM 961 C C . SER A 1 121 ? 10.667 -1.055 12.194 1.00 95.31 121 SER A C 1
ATOM 963 O O . SER A 1 121 ? 9.542 -0.584 12.009 1.00 95.31 121 SER A O 1
ATOM 965 N N . GLU A 1 122 ? 10.983 -2.324 11.937 1.00 96.88 122 GLU A N 1
ATOM 966 C CA . GLU A 1 122 ? 9.990 -3.320 11.538 1.00 96.88 122 GLU A CA 1
ATOM 967 C C . GLU A 1 122 ? 8.790 -3.328 12.491 1.00 96.88 122 GLU A C 1
ATOM 969 O O . GLU A 1 122 ? 8.926 -3.133 13.705 1.00 96.88 122 GLU A O 1
ATOM 974 N N . PHE A 1 123 ? 7.611 -3.538 11.912 1.00 97.31 123 PHE A N 1
ATOM 975 C CA . PHE A 1 123 ? 6.358 -3.570 12.643 1.00 97.31 123 PHE A CA 1
ATOM 976 C C . PHE A 1 123 ? 6.313 -4.743 13.625 1.00 97.31 123 PHE A C 1
ATOM 978 O O . PHE A 1 123 ? 6.550 -5.898 13.277 1.00 97.31 123 PHE A O 1
ATOM 985 N N . ASP A 1 124 ? 5.961 -4.437 14.867 1.00 96.12 124 ASP A N 1
ATOM 986 C CA . ASP A 1 124 ? 5.964 -5.365 15.997 1.00 96.12 124 ASP A CA 1
ATOM 987 C C . ASP A 1 124 ? 4.647 -6.140 16.170 1.00 96.12 124 ASP A C 1
ATOM 989 O O . ASP A 1 124 ? 4.500 -6.898 17.129 1.00 96.12 124 ASP A O 1
ATOM 993 N N . ASN A 1 125 ? 3.704 -5.998 15.233 1.00 95.31 125 ASN A N 1
ATOM 994 C CA . ASN A 1 125 ? 2.342 -6.541 15.307 1.00 95.31 125 ASN A CA 1
ATOM 995 C C . ASN A 1 125 ? 1.485 -5.923 16.427 1.00 95.31 125 ASN A C 1
ATOM 997 O O . ASN A 1 125 ? 0.584 -6.574 16.958 1.00 95.31 125 ASN A O 1
ATOM 1001 N N . SER A 1 126 ? 1.731 -4.659 16.782 1.00 93.25 126 SER A N 1
ATOM 1002 C CA . SER A 1 126 ? 0.935 -3.933 17.785 1.00 93.25 126 SER A CA 1
ATOM 1003 C C . SER A 1 126 ? -0.523 -3.654 17.377 1.00 93.25 126 SER A C 1
ATOM 1005 O O . SER A 1 126 ? -1.332 -3.304 18.239 1.00 93.25 126 SER A O 1
ATOM 1007 N N . TRP A 1 127 ? -0.899 -3.842 16.106 1.00 95.31 127 TRP A N 1
ATOM 1008 C CA . TRP A 1 127 ? -2.290 -3.823 15.630 1.00 95.31 127 TRP A CA 1
ATOM 1009 C C . TRP A 1 127 ? -2.521 -4.777 14.448 1.00 95.31 127 TRP A C 1
ATOM 1011 O O . TRP A 1 127 ? -1.584 -5.281 13.833 1.00 95.31 127 TRP A O 1
ATOM 1021 N N . ASP A 1 128 ? -3.792 -5.028 14.126 1.00 94.00 128 ASP A N 1
ATOM 1022 C CA . ASP A 1 128 ? -4.170 -5.879 12.997 1.00 94.00 128 ASP A CA 1
ATOM 1023 C C . ASP A 1 128 ? -4.069 -5.121 11.664 1.00 94.00 128 ASP A C 1
ATOM 1025 O O . ASP A 1 128 ? -4.662 -4.054 11.485 1.00 94.00 128 ASP A O 1
ATOM 1029 N N . ILE A 1 129 ? -3.308 -5.695 10.733 1.00 94.31 129 ILE A N 1
ATOM 1030 C CA . ILE A 1 129 ? -3.089 -5.199 9.366 1.00 94.31 129 ILE A CA 1
ATOM 1031 C C . ILE A 1 129 ? -3.570 -6.193 8.300 1.00 94.31 129 ILE A C 1
ATOM 1033 O O . ILE A 1 129 ? -3.348 -5.974 7.104 1.00 94.31 129 ILE A O 1
ATOM 1037 N N . SER A 1 130 ? -4.162 -7.312 8.720 1.00 92.69 130 SER A N 1
ATOM 1038 C CA . SER A 1 130 ? -4.568 -8.396 7.833 1.00 92.69 130 SER A CA 1
ATOM 1039 C C . SER A 1 130 ? -5.742 -7.994 6.939 1.00 92.69 130 SER A C 1
ATOM 1041 O O . SER A 1 130 ? -6.499 -7.066 7.228 1.00 92.69 130 SER A O 1
ATOM 1043 N N . SER A 1 131 ? -5.863 -8.663 5.792 1.00 91.62 131 SER A N 1
ATOM 1044 C CA . SER A 1 131 ? -7.037 -8.507 4.938 1.00 91.62 131 SER A CA 1
ATOM 1045 C C . SER A 1 131 ? -8.241 -9.150 5.610 1.00 91.62 131 SER A C 1
ATOM 1047 O O . SER A 1 131 ? -8.147 -10.277 6.100 1.00 91.62 131 SER A O 1
ATOM 1049 N N . ASN A 1 132 ? -9.395 -8.504 5.516 1.00 87.00 132 ASN A N 1
ATOM 1050 C CA . ASN A 1 132 ? -10.654 -9.171 5.812 1.00 87.00 132 ASN A CA 1
ATOM 1051 C C . ASN A 1 132 ? -10.900 -10.202 4.710 1.00 87.00 132 ASN A C 1
ATOM 1053 O O . ASN A 1 132 ? -10.726 -9.897 3.528 1.00 87.00 132 ASN A O 1
ATOM 1057 N N . ALA A 1 133 ? -11.240 -11.428 5.103 1.00 66.06 133 ALA A N 1
ATOM 1058 C CA . ALA A 1 133 ? -11.662 -12.440 4.148 1.00 66.06 133 ALA A CA 1
ATOM 1059 C C . ALA A 1 133 ? -12.903 -11.935 3.390 1.00 66.06 133 ALA A C 1
ATOM 1061 O O . ALA A 1 133 ? -13.803 -11.363 4.011 1.00 66.06 133 ALA A O 1
ATOM 1062 N N . ASP A 1 134 ? -12.906 -12.126 2.068 1.00 47.78 134 ASP A N 1
ATOM 1063 C CA . ASP A 1 134 ? -14.098 -11.959 1.224 1.00 47.78 134 ASP A CA 1
ATOM 1064 C C . ASP A 1 134 ? -15.198 -12.965 1.601 1.00 47.78 134 ASP A C 1
ATOM 1066 O O . ASP A 1 134 ? -14.859 -14.140 1.889 1.00 47.78 134 ASP A O 1
#

Nearest PDB structures (foldseek):
  5v1u-assembly2_B  TM=7.467E-01  e=1.859E-01  Thermobaculum terrenum ATCC BAA-798

Foldseek 3Di:
DPLQQWQKAFDPFAKAFDDDADFADPDPQQRLGKMKTWDFDDPPDPDDDDPPDDPDGPIDIDIDDSLLRRLLSRSNQQDGNNVSLVRSCVRQPPNCPVSVVSVVVSVVVCVVVVGIDIHNHRDPCPDDRDHDDD